Protein AF-A0A6N0LUJ5-F1 (afdb_monomer_lite)

Secondary structure (DSSP, 8-state):
------HHHHHHHHHHTPEEEHHHHHHHTT-S-HHHHHHHHHHHS-BTTTEEEE-TTS-GGGSSS-EE-------S------EEEEEHHHHHHHHHHTT-HHHHHGGG-

Structure (mmCIF, N/CA/C/O backbone):
data_AF-A0A6N0LUJ5-F1
#
_entry.id   AF-A0A6N0LUJ5-F1
#
loop_
_atom_site.group_PDB
_atom_site.id
_atom_site.type_symbol
_atom_site.label_atom_id
_atom_site.label_alt_id
_atom_site.label_comp_id
_atom_site.label_asym_id
_atom_site.label_entity_id
_atom_site.label_seq_id
_atom_site.pdbx_PDB_ins_code
_atom_site.Cartn_x
_atom_site.Cartn_y
_atom_site.Cartn_z
_atom_site.occupancy
_atom_site.B_iso_or_equiv
_atom_site.auth_seq_id
_atom_site.auth_comp_id
_atom_site.auth_asym_id
_atom_site.auth_atom_id
_atom_site.pdbx_PDB_model_num
ATOM 1 N N . MET A 1 1 ? 0.881 20.390 0.737 1.00 35.25 1 MET A N 1
ATOM 2 C CA . MET A 1 1 ? -0.543 20.084 0.980 1.00 35.25 1 MET A CA 1
ATOM 3 C C . MET A 1 1 ? -0.582 18.851 1.860 1.00 35.25 1 MET A C 1
ATOM 5 O O . MET A 1 1 ? 0.193 17.943 1.596 1.00 35.25 1 MET A O 1
ATOM 9 N N . ASN A 1 2 ? -1.366 18.867 2.939 1.00 38.78 2 ASN A N 1
ATOM 10 C CA . ASN A 1 2 ? -1.470 17.746 3.875 1.00 38.78 2 ASN A CA 1
ATOM 11 C C . ASN A 1 2 ? -2.154 16.564 3.173 1.00 38.78 2 ASN A C 1
ATOM 13 O O . ASN A 1 2 ? -3.344 16.626 2.882 1.00 38.78 2 ASN A O 1
ATOM 17 N N . THR A 1 3 ? -1.389 15.517 2.871 1.00 48.06 3 THR A N 1
ATOM 18 C CA . THR A 1 3 ? -1.873 14.196 2.447 1.00 48.06 3 THR A CA 1
ATOM 19 C C . THR A 1 3 ? -2.435 13.457 3.658 1.00 48.06 3 THR A C 1
ATOM 21 O O . THR A 1 3 ? -1.835 12.501 4.138 1.00 48.06 3 THR A O 1
ATOM 24 N N . GLU A 1 4 ? -3.549 13.936 4.208 1.00 57.00 4 GLU A N 1
ATOM 25 C CA . GLU A 1 4 ? -4.260 13.199 5.254 1.00 57.00 4 GLU A CA 1
ATOM 26 C C . GLU A 1 4 ? -5.215 12.192 4.615 1.00 57.00 4 GLU A C 1
ATOM 28 O O . GLU A 1 4 ? -5.992 12.518 3.716 1.00 57.00 4 GLU A O 1
ATOM 33 N N . PHE A 1 5 ? -5.143 10.947 5.078 1.00 61.19 5 PHE A N 1
ATOM 34 C CA . PHE A 1 5 ? -6.103 9.908 4.737 1.00 61.19 5 PHE A CA 1
ATOM 35 C C . PHE A 1 5 ? -7.457 10.255 5.377 1.00 61.19 5 PHE A C 1
ATOM 37 O O . PHE A 1 5 ? -7.632 10.111 6.587 1.00 61.19 5 PHE A O 1
ATOM 44 N N . THR A 1 6 ? -8.405 10.773 4.591 1.00 71.88 6 THR A N 1
ATOM 45 C CA . THR A 1 6 ? -9.722 11.204 5.088 1.00 71.88 6 THR A CA 1
ATOM 46 C C . THR A 1 6 ? -10.782 10.104 4.981 1.00 71.88 6 THR A C 1
ATOM 48 O O . THR A 1 6 ? -10.682 9.169 4.187 1.00 71.88 6 THR A O 1
ATOM 51 N N . LEU A 1 7 ? -11.858 10.245 5.763 1.00 64.81 7 LEU A N 1
ATOM 52 C CA . LEU A 1 7 ? -13.033 9.360 5.736 1.00 64.81 7 LEU A CA 1
ATOM 53 C C . LEU A 1 7 ? -13.631 9.174 4.337 1.00 64.81 7 LEU A C 1
ATOM 55 O O . LEU A 1 7 ? -14.093 8.094 3.975 1.00 64.81 7 LEU A O 1
ATOM 59 N N . GLU A 1 8 ? -13.698 10.270 3.585 1.00 68.94 8 GLU A N 1
ATOM 60 C CA . GLU A 1 8 ? -14.325 10.309 2.267 1.00 68.94 8 GLU A CA 1
ATOM 61 C C . GLU A 1 8 ? -13.538 9.454 1.278 1.00 68.94 8 GLU A C 1
ATOM 63 O O . GLU A 1 8 ? -14.128 8.696 0.508 1.00 68.94 8 GLU A O 1
ATOM 68 N N . LEU A 1 9 ? -12.209 9.487 1.392 1.00 68.06 9 LEU A N 1
ATOM 69 C CA . LEU A 1 9 ? -11.320 8.658 0.599 1.00 68.06 9 LEU A CA 1
ATOM 70 C C . LE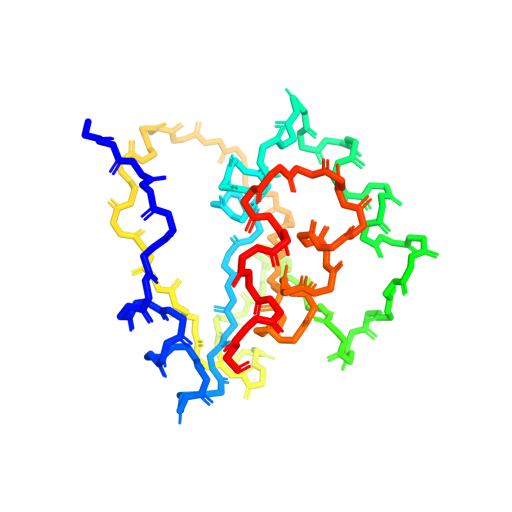U A 1 9 ? -11.498 7.167 0.909 1.00 68.06 9 LEU A C 1
ATOM 72 O O . LEU A 1 9 ? -11.575 6.350 -0.006 1.00 68.06 9 LEU A O 1
ATOM 76 N N . ALA A 1 10 ? -11.623 6.813 2.192 1.00 66.62 10 ALA A N 1
ATOM 77 C CA . ALA A 1 10 ? -11.870 5.433 2.601 1.00 66.62 10 ALA A CA 1
ATOM 78 C C . ALA A 1 10 ? -13.183 4.882 2.010 1.00 66.62 10 ALA A C 1
ATOM 80 O O . ALA A 1 10 ? -13.218 3.740 1.550 1.00 66.62 10 ALA A O 1
ATOM 81 N N . ARG A 1 11 ? -14.247 5.701 1.960 1.00 64.75 11 ARG A N 1
ATOM 82 C CA . ARG A 1 11 ? -15.532 5.315 1.346 1.00 64.75 11 ARG A CA 1
ATOM 83 C C . ARG A 1 11 ? -15.431 5.157 -0.170 1.00 64.75 11 ARG A C 1
ATOM 85 O O . ARG A 1 11 ? -15.946 4.182 -0.700 1.00 64.75 11 ARG A O 1
ATOM 92 N N . GLN A 1 12 ? -14.754 6.074 -0.862 1.00 67.00 12 GLN A N 1
ATOM 93 C CA . GLN A 1 12 ? -14.577 5.980 -2.317 1.00 67.00 12 GLN A CA 1
ATOM 94 C C . GLN A 1 12 ? -13.787 4.734 -2.733 1.00 67.00 12 GLN A C 1
ATOM 96 O O . GLN A 1 12 ? -14.149 4.079 -3.710 1.00 67.00 12 GLN A O 1
ATOM 101 N N . LEU A 1 13 ? -12.743 4.388 -1.975 1.00 64.88 13 LEU A N 1
ATOM 102 C CA . LEU A 1 13 ? -11.947 3.187 -2.216 1.00 64.88 13 LEU A CA 1
ATOM 103 C C . LEU A 1 13 ? -12.773 1.911 -2.004 1.00 64.88 13 LEU A C 1
ATOM 105 O O . LEU A 1 13 ? -12.724 1.011 -2.839 1.00 64.88 13 LEU A O 1
ATOM 109 N N . HIS A 1 14 ? -13.571 1.852 -0.933 1.00 63.09 14 HIS A N 1
ATOM 110 C CA . HIS A 1 14 ? -14.401 0.687 -0.618 1.00 63.09 14 HIS A CA 1
ATOM 111 C C . HIS A 1 14 ? -15.429 0.357 -1.717 1.00 63.09 14 HIS A C 1
ATOM 113 O O . HIS A 1 14 ? -15.598 -0.808 -2.062 1.00 63.09 14 HIS A O 1
ATOM 119 N N . ASP A 1 15 ? -16.093 1.361 -2.295 1.00 61.69 15 ASP A N 1
ATOM 120 C CA . ASP A 1 15 ? -17.122 1.141 -3.325 1.00 61.69 15 ASP A CA 1
ATOM 121 C C . ASP A 1 15 ? -16.554 0.805 -4.717 1.00 61.69 15 ASP A C 1
ATOM 123 O O . ASP A 1 15 ? -17.264 0.246 -5.552 1.00 61.69 15 ASP A O 1
ATOM 127 N N . SER A 1 16 ? -15.285 1.128 -4.987 1.00 61.62 16 SER A N 1
ATOM 128 C CA . SER A 1 16 ? -14.755 1.115 -6.360 1.00 61.62 16 SER A CA 1
ATOM 129 C C . SER A 1 16 ? -13.919 -0.120 -6.713 1.00 61.62 16 SER A C 1
ATOM 131 O O . SER A 1 16 ? -13.546 -0.274 -7.872 1.00 61.62 16 SER A O 1
ATOM 133 N N . ASN A 1 17 ? -13.619 -1.006 -5.754 1.00 69.44 17 ASN A N 1
ATOM 134 C CA . ASN A 1 17 ? -12.739 -2.174 -5.946 1.00 69.44 17 ASN A CA 1
ATOM 135 C C . ASN A 1 17 ? -11.413 -1.821 -6.663 1.00 69.44 17 ASN A C 1
ATOM 137 O O . ASN A 1 17 ? -10.876 -2.595 -7.452 1.00 69.44 17 ASN A O 1
ATOM 141 N N . GLN A 1 18 ? -10.922 -0.602 -6.429 1.00 81.12 18 GLN A N 1
ATOM 142 C CA . GLN A 1 18 ? -9.734 -0.051 -7.072 1.00 81.12 18 GLN A CA 1
ATOM 143 C C . GLN A 1 18 ? -8.471 -0.475 -6.328 1.00 81.12 18 GLN A C 1
ATOM 145 O O . GLN A 1 18 ? -8.487 -0.724 -5.123 1.00 81.12 18 GLN A O 1
ATOM 150 N N . ILE A 1 19 ? -7.352 -0.517 -7.042 1.00 84.88 19 ILE A N 1
ATOM 151 C CA . ILE A 1 19 ? -6.039 -0.800 -6.459 1.00 84.88 19 ILE A CA 1
ATOM 152 C C . ILE A 1 19 ? -5.260 0.493 -6.225 1.00 84.88 19 ILE A C 1
ATOM 154 O O . ILE A 1 19 ? -5.327 1.443 -7.001 1.00 84.88 19 ILE A O 1
ATOM 158 N N . ILE A 1 20 ? -4.512 0.534 -5.133 1.00 85.00 20 ILE A N 1
ATOM 159 C CA . ILE A 1 20 ? -3.805 1.707 -4.629 1.00 85.00 20 ILE A CA 1
ATOM 160 C C . ILE A 1 20 ? -2.326 1.590 -4.990 1.00 85.00 20 ILE A C 1
ATOM 162 O O . ILE A 1 20 ? -1.705 0.557 -4.742 1.00 85.00 20 ILE A O 1
ATOM 166 N N . ASP A 1 21 ? -1.738 2.652 -5.542 1.00 86.44 21 ASP A N 1
ATOM 167 C CA . ASP A 1 21 ? -0.301 2.690 -5.828 1.00 86.44 21 ASP A CA 1
ATOM 168 C C . ASP A 1 21 ? 0.513 2.619 -4.524 1.00 86.44 21 ASP A C 1
ATOM 170 O O . ASP A 1 21 ? 0.351 3.442 -3.615 1.00 86.44 21 ASP A O 1
ATOM 174 N N . PHE A 1 22 ? 1.407 1.632 -4.434 1.00 85.88 22 PHE A N 1
ATOM 175 C CA . PHE A 1 22 ? 2.228 1.412 -3.252 1.00 85.88 22 PHE A CA 1
ATOM 176 C C . PHE A 1 22 ? 3.133 2.602 -2.924 1.00 85.88 22 PHE A C 1
ATOM 178 O O . PHE A 1 22 ? 3.328 2.865 -1.740 1.00 85.88 22 PHE A O 1
ATOM 185 N N . ASP A 1 23 ? 3.672 3.324 -3.920 1.00 82.69 23 ASP A N 1
ATOM 186 C CA . ASP A 1 23 ? 4.532 4.502 -3.708 1.00 82.69 23 ASP A CA 1
ATOM 187 C C . ASP A 1 23 ? 3.818 5.620 -2.952 1.00 82.69 23 ASP A C 1
ATOM 189 O O . ASP A 1 23 ? 4.452 6.334 -2.177 1.00 82.69 23 ASP A O 1
ATOM 193 N N . TRP A 1 24 ? 2.508 5.747 -3.148 1.00 82.69 24 TRP A N 1
ATOM 194 C CA . TRP A 1 24 ? 1.674 6.641 -2.355 1.00 82.69 24 TRP A CA 1
ATOM 195 C C . TRP A 1 24 ? 1.318 6.001 -1.009 1.00 82.69 24 TRP A C 1
ATOM 197 O O . TRP A 1 24 ? 1.469 6.621 0.046 1.00 82.69 24 TRP A O 1
ATOM 207 N N . ALA A 1 25 ? 0.922 4.728 -1.026 1.00 84.00 25 ALA A N 1
ATOM 208 C CA . ALA A 1 25 ? 0.441 4.025 0.155 1.00 84.00 25 ALA A CA 1
ATOM 209 C C . ALA A 1 25 ? 1.466 3.995 1.302 1.00 84.00 25 ALA A C 1
ATOM 211 O O . ALA A 1 25 ? 1.114 4.312 2.435 1.00 84.00 25 ALA A O 1
ATOM 212 N N . TRP A 1 26 ? 2.742 3.676 1.048 1.00 84.38 26 TRP A N 1
ATOM 213 C CA . TRP A 1 26 ? 3.731 3.582 2.136 1.00 84.38 26 TRP A CA 1
ATOM 214 C C . TRP A 1 26 ? 3.956 4.919 2.858 1.00 84.38 26 TRP A C 1
ATOM 216 O O . TRP A 1 26 ? 4.239 4.915 4.058 1.00 84.38 26 TRP A O 1
ATOM 226 N N . GLN A 1 27 ? 3.812 6.043 2.147 1.00 82.56 27 GLN A N 1
ATOM 227 C CA . GLN A 1 27 ? 3.937 7.385 2.717 1.00 82.56 27 GLN A CA 1
ATOM 228 C C . GLN A 1 27 ? 2.747 7.702 3.623 1.00 82.56 27 GLN A C 1
ATOM 230 O O . GLN A 1 27 ? 2.939 8.163 4.745 1.00 82.56 27 GLN A O 1
ATOM 235 N N . VAL A 1 28 ? 1.534 7.395 3.156 1.00 80.31 28 VAL A N 1
ATOM 236 C CA . VAL A 1 28 ? 0.284 7.620 3.900 1.00 80.31 28 VAL A CA 1
ATOM 237 C C . VAL A 1 28 ? 0.197 6.752 5.146 1.00 80.31 28 VAL A C 1
ATOM 239 O O . VAL A 1 28 ? -0.274 7.195 6.184 1.00 80.31 28 VAL A O 1
ATOM 242 N N . LEU A 1 29 ? 0.694 5.521 5.070 1.00 77.19 29 LEU A N 1
ATOM 243 C CA . LEU A 1 29 ? 0.736 4.616 6.215 1.00 77.19 29 LEU A CA 1
ATOM 244 C C . LEU A 1 29 ? 1.798 5.008 7.261 1.00 77.19 29 LEU A C 1
ATOM 246 O O . LEU A 1 29 ? 1.901 4.353 8.299 1.00 77.19 29 LEU A O 1
ATOM 250 N N . GLY A 1 30 ? 2.597 6.048 6.997 1.00 77.31 30 GLY A N 1
ATOM 251 C CA . GLY A 1 30 ? 3.594 6.568 7.931 1.00 77.31 30 GLY A CA 1
ATOM 252 C C . GLY A 1 30 ? 4.895 5.762 7.979 1.00 77.31 30 GLY A C 1
ATOM 253 O O . GLY A 1 30 ? 5.669 5.886 8.933 1.00 77.31 30 GLY A O 1
ATOM 254 N N . TYR A 1 31 ? 5.185 4.926 6.974 1.00 78.56 31 TYR A N 1
ATOM 255 C CA . TYR A 1 31 ? 6.466 4.224 6.928 1.00 78.56 31 TYR A CA 1
ATOM 256 C C . TYR A 1 31 ? 7.606 5.201 6.640 1.00 78.56 31 TYR A C 1
ATOM 258 O O . TYR A 1 31 ? 7.560 6.002 5.714 1.00 78.56 31 TYR A O 1
ATOM 266 N N . SER A 1 32 ? 8.704 5.068 7.382 1.00 77.81 32 SER A N 1
ATOM 267 C CA . SER A 1 32 ? 9.902 5.890 7.169 1.00 77.81 32 SER A CA 1
ATOM 268 C C . SER A 1 32 ? 10.665 5.544 5.888 1.00 77.81 32 SER A C 1
ATOM 270 O O . SER A 1 32 ? 11.431 6.365 5.386 1.00 77.81 32 SER A O 1
ATOM 272 N N . ARG A 1 33 ? 10.506 4.316 5.374 1.00 80.25 33 ARG A N 1
ATOM 273 C CA . ARG A 1 33 ? 11.171 3.827 4.158 1.00 80.25 33 ARG A CA 1
ATOM 274 C C . ARG A 1 33 ? 10.285 2.856 3.387 1.00 80.25 33 ARG A C 1
ATOM 276 O O . ARG A 1 33 ? 9.711 1.942 3.986 1.00 80.25 33 ARG A O 1
ATOM 283 N N . LYS A 1 34 ? 10.315 2.968 2.057 1.00 83.75 34 LYS A N 1
ATOM 284 C CA . LYS A 1 34 ? 9.650 2.048 1.123 1.00 83.75 34 LYS A CA 1
ATOM 285 C C . LYS A 1 34 ? 10.084 0.591 1.311 1.00 83.75 34 LYS A C 1
ATOM 287 O O . LYS A 1 34 ? 9.239 -0.296 1.316 1.00 83.75 34 LYS A O 1
ATOM 292 N N . ASP A 1 35 ? 11.373 0.331 1.544 1.00 83.19 35 ASP A N 1
ATOM 293 C CA . ASP A 1 35 ? 11.884 -1.032 1.770 1.00 83.19 35 ASP A CA 1
ATOM 294 C C . ASP A 1 35 ? 11.287 -1.692 3.018 1.00 83.19 35 ASP A C 1
ATOM 296 O O . ASP A 1 35 ? 10.981 -2.885 3.013 1.00 83.19 35 ASP A O 1
ATOM 300 N N . SER A 1 36 ? 11.093 -0.915 4.090 1.00 84.19 36 SER A N 1
ATOM 301 C CA . SER A 1 36 ? 10.468 -1.407 5.322 1.00 84.19 36 SER A CA 1
ATOM 302 C C . SER A 1 36 ? 9.012 -1.795 5.068 1.00 84.19 36 SER A C 1
ATOM 304 O O . SER A 1 36 ? 8.588 -2.869 5.487 1.00 84.19 36 SER A O 1
ATOM 306 N N . ALA A 1 37 ? 8.274 -0.954 4.338 1.00 85.50 37 ALA A N 1
ATOM 307 C CA . ALA A 1 37 ? 6.898 -1.234 3.951 1.00 85.50 37 ALA A CA 1
ATOM 308 C C . ALA A 1 37 ? 6.809 -2.464 3.031 1.00 85.50 37 ALA A C 1
ATOM 310 O O . ALA A 1 37 ? 5.992 -3.346 3.281 1.00 85.50 37 ALA A O 1
ATOM 311 N N . LYS A 1 38 ? 7.694 -2.584 2.024 1.00 87.44 38 LYS A N 1
ATOM 312 C CA . LYS A 1 38 ? 7.711 -3.728 1.089 1.00 87.44 38 LYS A CA 1
ATOM 313 C C . LYS A 1 38 ? 7.993 -5.031 1.833 1.00 87.44 38 LYS A C 1
ATOM 315 O O . LYS A 1 38 ? 7.403 -6.059 1.521 1.00 87.44 38 LYS A O 1
ATOM 320 N N . ARG A 1 39 ? 8.863 -4.998 2.846 1.00 87.12 39 ARG A N 1
ATOM 321 C CA . ARG A 1 39 ? 9.151 -6.181 3.665 1.00 87.12 39 ARG A CA 1
ATOM 322 C C . ARG A 1 39 ? 7.950 -6.621 4.499 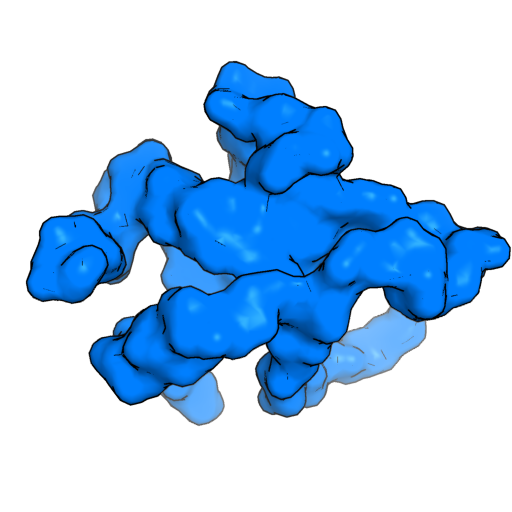1.00 87.12 39 ARG A C 1
ATOM 324 O O . ARG A 1 39 ? 7.731 -7.819 4.621 1.00 87.12 39 ARG A O 1
ATOM 331 N N . THR A 1 40 ? 7.181 -5.680 5.046 1.00 86.12 40 THR A N 1
ATOM 332 C CA . THR A 1 40 ? 5.918 -5.997 5.730 1.00 86.12 40 THR A CA 1
ATOM 333 C C . THR A 1 40 ? 4.904 -6.562 4.747 1.00 86.12 40 THR A C 1
ATOM 335 O O . THR A 1 40 ? 4.337 -7.612 5.021 1.00 86.12 40 THR A O 1
ATOM 338 N N . LEU A 1 41 ? 4.751 -5.927 3.581 1.00 88.88 41 LEU A N 1
ATOM 339 C CA . LEU A 1 41 ? 3.841 -6.378 2.534 1.00 88.88 41 LEU A CA 1
ATOM 340 C C . LEU A 1 41 ? 4.099 -7.847 2.166 1.00 88.88 41 LEU A C 1
ATOM 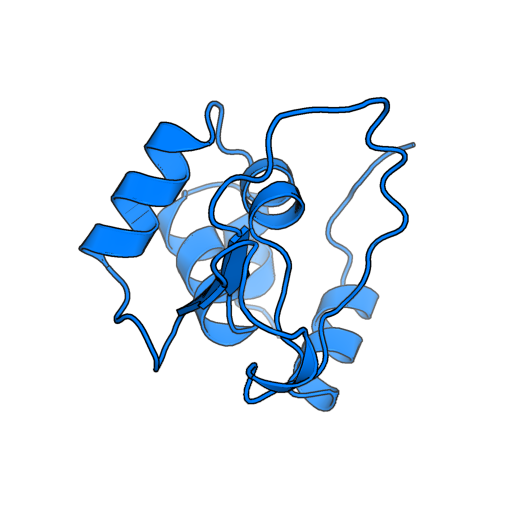342 O O . LEU A 1 41 ? 3.239 -8.697 2.340 1.00 88.88 41 LEU A O 1
ATOM 346 N N . VAL A 1 42 ? 5.329 -8.173 1.766 1.00 88.19 42 VAL A N 1
ATOM 347 C CA . VAL A 1 42 ? 5.698 -9.534 1.334 1.00 88.19 42 VAL A CA 1
ATOM 348 C C . VAL A 1 42 ? 5.648 -10.558 2.480 1.00 88.19 42 VAL A C 1
ATOM 350 O O . VAL A 1 42 ? 5.592 -11.756 2.229 1.00 88.19 42 VAL A O 1
ATOM 353 N N . SER A 1 43 ? 5.697 -10.116 3.740 1.00 87.81 43 SER A N 1
ATOM 354 C CA . SER A 1 43 ? 5.682 -11.013 4.901 1.00 87.81 43 SER A CA 1
ATOM 355 C C . SER A 1 43 ? 4.280 -11.342 5.412 1.00 87.81 43 SER A C 1
ATOM 357 O O . SER A 1 43 ? 4.145 -12.351 6.101 1.00 87.81 43 SER A O 1
ATOM 359 N N . TYR A 1 44 ? 3.290 -10.481 5.168 1.00 85.94 44 TYR A N 1
ATOM 360 C CA . TYR A 1 44 ? 1.939 -10.610 5.729 1.00 85.94 44 TYR A CA 1
ATOM 361 C C . TYR A 1 44 ? 0.857 -10.809 4.668 1.00 85.94 44 TYR A C 1
ATOM 363 O O . TYR A 1 44 ? -0.223 -11.268 5.017 1.00 85.94 44 TYR A O 1
ATOM 371 N N . PHE A 1 45 ? 1.149 -10.498 3.405 1.00 90.31 45 PHE A N 1
ATOM 372 C CA . PHE A 1 45 ? 0.178 -10.485 2.317 1.00 90.31 45 PHE A CA 1
ATOM 373 C C . PHE A 1 45 ? 0.626 -11.375 1.162 1.00 90.31 45 PHE A C 1
ATOM 375 O O . PHE A 1 45 ? 1.828 -11.566 0.934 1.00 90.31 45 PHE A O 1
ATOM 382 N N . GLU A 1 46 ? -0.340 -11.889 0.406 1.00 88.31 46 GLU A N 1
ATOM 383 C CA . GLU A 1 46 ? -0.111 -12.762 -0.738 1.00 88.31 46 GLU A CA 1
ATOM 384 C C . GLU A 1 46 ? -0.161 -11.985 -2.061 1.00 88.31 46 GLU A C 1
ATOM 386 O O . GLU A 1 46 ? -1.021 -11.133 -2.305 1.00 88.31 46 GLU A O 1
ATOM 391 N N . ARG A 1 47 ? 0.806 -12.275 -2.937 1.00 86.19 47 ARG A N 1
ATOM 392 C CA . ARG A 1 47 ? 0.843 -11.711 -4.289 1.00 86.19 47 ARG A CA 1
ATOM 393 C C . ARG A 1 47 ? -0.321 -12.275 -5.103 1.00 86.19 47 ARG A C 1
ATOM 395 O O . ARG A 1 47 ? -0.655 -13.439 -4.940 1.00 86.19 47 ARG A O 1
ATOM 402 N N . ASP A 1 48 ? -0.896 -11.462 -5.981 1.00 84.50 48 ASP A N 1
ATOM 403 C CA . ASP A 1 48 ? -2.035 -11.800 -6.847 1.00 84.50 48 ASP A CA 1
ATOM 404 C C . ASP A 1 48 ? -3.376 -11.996 -6.110 1.00 84.50 48 ASP A C 1
ATOM 406 O O . ASP A 1 48 ? -4.400 -12.237 -6.749 1.00 84.50 48 ASP A O 1
ATOM 410 N N . LEU A 1 49 ? -3.396 -11.817 -4.785 1.00 81.94 49 LEU A N 1
ATOM 411 C CA . LEU A 1 49 ? -4.608 -11.736 -3.965 1.00 81.94 49 LEU A CA 1
ATOM 412 C C . LEU A 1 49 ? -4.714 -10.369 -3.287 1.00 81.94 49 LEU A C 1
ATOM 414 O O . LEU A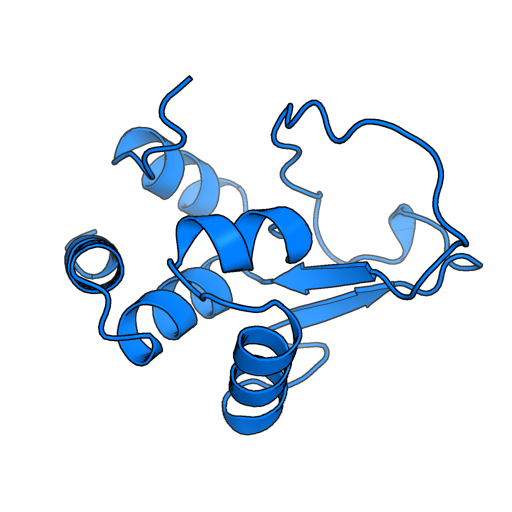 1 49 ? -5.650 -9.616 -3.542 1.00 81.94 49 LEU A O 1
ATOM 418 N N . ASP A 1 50 ? -3.725 -10.032 -2.462 1.00 85.75 50 ASP A N 1
ATOM 419 C CA . ASP A 1 50 ? -3.722 -8.816 -1.650 1.00 85.75 50 ASP A CA 1
ATOM 420 C C . ASP A 1 50 ? -3.010 -7.659 -2.352 1.00 85.75 50 ASP A C 1
ATOM 422 O O . ASP A 1 50 ? -3.398 -6.495 -2.207 1.00 85.75 50 ASP A O 1
ATOM 426 N N . TYR A 1 51 ? -1.966 -7.973 -3.122 1.00 88.62 51 TYR A N 1
ATOM 427 C CA . TYR A 1 51 ? -1.196 -7.001 -3.887 1.00 88.62 51 TYR A CA 1
ATOM 428 C C . TYR A 1 51 ? -0.749 -7.550 -5.241 1.00 88.62 51 TYR A C 1
ATOM 430 O O . TYR A 1 51 ? -0.466 -8.736 -5.401 1.00 88.62 51 TYR A O 1
ATOM 438 N N . PHE A 1 52 ? -0.614 -6.651 -6.208 1.00 88.44 52 PHE A N 1
ATOM 439 C CA . PHE A 1 52 ? -0.208 -6.941 -7.577 1.00 88.44 52 PHE A CA 1
ATOM 440 C C . PHE A 1 52 ? 1.112 -6.247 -7.892 1.00 88.44 52 PHE A C 1
ATOM 442 O O . PHE A 1 52 ? 1.399 -5.158 -7.391 1.00 88.44 52 PHE A O 1
ATOM 449 N N . THR A 1 53 ? 1.927 -6.869 -8.734 1.00 87.69 53 THR A N 1
ATOM 450 C CA . THR A 1 53 ? 3.172 -6.284 -9.236 1.00 87.69 53 THR A CA 1
ATOM 451 C C . THR A 1 53 ? 3.068 -6.100 -10.737 1.00 87.69 53 THR A C 1
ATOM 453 O O . THR A 1 53 ? 2.657 -7.025 -11.425 1.00 87.69 53 THR A O 1
ATOM 456 N N . GLN A 1 54 ? 3.458 -4.933 -11.237 1.00 83.44 54 GLN A N 1
ATOM 457 C CA . GLN A 1 54 ? 3.513 -4.650 -12.664 1.00 83.44 54 GLN A CA 1
ATOM 458 C C . GLN A 1 54 ? 4.946 -4.346 -13.063 1.00 83.44 54 GLN A C 1
ATOM 460 O O . GLN A 1 54 ? 5.562 -3.380 -12.595 1.00 83.44 54 GLN A O 1
ATOM 465 N N . SER A 1 55 ? 5.469 -5.166 -13.957 1.00 80.19 55 SER A N 1
ATOM 466 C CA . SER A 1 55 ? 6.738 -4.909 -14.611 1.00 80.19 55 SER A CA 1
ATOM 467 C C . SER A 1 55 ? 6.560 -3.764 -15.611 1.00 80.19 55 SER A C 1
ATOM 469 O O . SER A 1 55 ? 5.497 -3.603 -16.204 1.00 80.19 55 SER A O 1
ATOM 471 N N . PRO A 1 56 ? 7.598 -2.961 -15.862 1.00 73.12 56 PRO A N 1
ATOM 472 C CA . PRO A 1 56 ? 7.512 -1.835 -16.793 1.00 73.12 56 PRO A CA 1
ATOM 473 C C . PRO A 1 56 ? 7.253 -2.225 -18.258 1.00 73.12 56 PRO A C 1
ATOM 475 O O . PRO A 1 56 ? 6.966 -1.359 -19.079 1.00 73.12 56 PRO A O 1
ATOM 478 N N . GLU A 1 57 ? 7.406 -3.505 -18.590 1.00 74.12 57 GLU A N 1
ATOM 479 C CA . GLU A 1 57 ? 7.091 -4.093 -19.894 1.00 74.12 57 GLU A CA 1
ATOM 480 C C . GLU A 1 57 ? 5.631 -4.564 -20.018 1.00 74.12 57 GLU A C 1
ATOM 482 O O . GLU A 1 57 ? 5.176 -4.861 -21.121 1.00 74.12 57 GLU A O 1
ATOM 487 N N . GLU A 1 58 ? 4.892 -4.614 -18.908 1.00 74.94 58 GLU A N 1
ATOM 488 C CA . GLU A 1 58 ? 3.506 -5.068 -18.863 1.00 74.94 58 GLU A CA 1
ATOM 489 C C . GLU A 1 58 ? 2.545 -3.896 -19.069 1.00 74.94 58 GLU A C 1
ATOM 491 O O . GLU A 1 58 ? 2.759 -2.782 -18.583 1.00 74.94 58 GLU A O 1
ATOM 496 N N . SER A 1 59 ? 1.467 -4.141 -19.814 1.00 72.56 59 SER A N 1
ATOM 497 C CA . SER A 1 59 ? 0.476 -3.101 -20.087 1.00 72.56 59 SER A CA 1
ATOM 498 C C . SER A 1 59 ? -0.394 -2.830 -18.847 1.00 72.56 59 SER A C 1
ATOM 500 O O . SER A 1 59 ? -0.667 -3.759 -18.085 1.00 72.56 59 SER A O 1
ATOM 502 N N . PRO A 1 60 ? -0.878 -1.587 -18.641 1.00 63.41 60 PRO A N 1
ATOM 503 C CA . PRO A 1 60 ? -1.745 -1.220 -17.512 1.00 63.41 60 PRO A CA 1
ATOM 504 C C . PRO A 1 60 ? -2.993 -2.100 -17.367 1.00 63.41 60 PRO A C 1
ATOM 506 O O . PRO A 1 60 ? -3.429 -2.387 -16.260 1.00 63.41 60 PRO A O 1
ATOM 509 N N . GLU A 1 61 ? -3.514 -2.566 -18.500 1.00 67.00 61 GLU A N 1
ATOM 510 C CA . GLU A 1 61 ? -4.656 -3.475 -18.647 1.00 67.00 61 GLU A CA 1
ATOM 511 C C . GLU A 1 61 ? -4.412 -4.907 -18.138 1.00 67.00 61 GLU A C 1
ATOM 513 O O . GLU A 1 61 ? -5.355 -5.685 -18.045 1.00 67.00 61 GLU A O 1
ATOM 518 N N . ALA A 1 62 ? -3.171 -5.267 -17.787 1.00 71.38 62 ALA A N 1
ATOM 519 C CA . ALA A 1 62 ? -2.857 -6.557 -17.170 1.00 71.38 62 ALA A CA 1
ATOM 520 C C . ALA A 1 62 ? -3.293 -6.640 -15.695 1.00 71.38 62 ALA A C 1
ATOM 522 O O . ALA A 1 62 ? -3.318 -7.729 -15.123 1.00 71.38 62 ALA A O 1
ATOM 523 N N . LEU A 1 63 ? -3.620 -5.506 -15.067 1.00 74.62 63 LEU A N 1
ATOM 524 C CA . LEU A 1 63 ? -4.100 -5.480 -13.690 1.00 74.62 63 LEU A CA 1
ATOM 525 C C . LEU A 1 63 ? -5.591 -5.844 -13.637 1.00 74.62 63 LEU A C 1
ATOM 527 O O . LEU A 1 63 ? -6.364 -5.401 -14.485 1.00 74.62 63 LEU A O 1
ATOM 531 N N . PRO A 1 64 ? -6.026 -6.605 -12.620 1.00 73.44 64 PRO A N 1
ATOM 532 C CA . PRO A 1 64 ? -7.419 -7.035 -12.509 1.00 73.44 64 PRO A CA 1
ATOM 533 C C . PRO A 1 64 ? -8.394 -5.899 -12.162 1.00 73.44 64 PRO A C 1
ATOM 535 O O . PRO A 1 64 ? -9.604 -6.094 -12.249 1.00 73.44 64 PRO A O 1
ATOM 538 N N . HIS A 1 65 ? -7.884 -4.730 -11.758 1.00 77.38 65 HIS A N 1
ATOM 539 C CA . HIS A 1 65 ? -8.668 -3.612 -11.237 1.00 77.38 65 HIS A CA 1
ATOM 540 C C . HIS A 1 65 ? -8.098 -2.262 -11.687 1.00 77.38 65 HIS A C 1
ATOM 542 O O . HIS A 1 65 ? -6.894 -2.133 -11.919 1.00 77.38 65 HIS A O 1
ATOM 548 N N . ASP A 1 66 ? -8.959 -1.243 -11.744 1.00 78.00 66 ASP A N 1
ATOM 549 C CA . ASP A 1 66 ? -8.559 0.135 -12.031 1.00 78.00 66 ASP A CA 1
ATOM 550 C C . ASP A 1 66 ? -7.641 0.697 -10.936 1.00 78.00 66 ASP A C 1
ATOM 552 O O . ASP A 1 66 ? -7.877 0.524 -9.736 1.00 78.00 66 ASP A O 1
ATOM 556 N N . ILE A 1 67 ? -6.599 1.417 -11.354 1.00 73.00 67 ILE A N 1
ATOM 557 C CA . ILE A 1 67 ? -5.662 2.068 -10.436 1.00 73.00 67 ILE A CA 1
ATOM 558 C C . ILE A 1 67 ? -6.282 3.367 -9.917 1.00 73.00 67 ILE A C 1
ATOM 560 O O . ILE A 1 67 ? -6.610 4.272 -10.692 1.00 73.00 67 ILE A O 1
ATOM 564 N N . PHE A 1 68 ? -6.363 3.498 -8.595 1.00 72.06 68 PHE A N 1
ATOM 565 C CA . PHE A 1 68 ? -6.668 4.761 -7.940 1.00 72.06 68 PHE A CA 1
ATOM 566 C C . PHE A 1 68 ? -5.476 5.712 -8.099 1.00 72.06 68 PHE A C 1
ATOM 568 O O . PHE A 1 68 ? -4.442 5.567 -7.443 1.00 72.06 68 PHE A O 1
ATOM 575 N N . HIS A 1 69 ? -5.610 6.687 -8.996 1.00 63.50 69 HIS A N 1
ATOM 576 C CA . HIS A 1 69 ? -4.583 7.695 -9.226 1.00 63.50 69 HIS A CA 1
ATOM 577 C C . HIS A 1 69 ? -4.765 8.843 -8.236 1.00 63.50 69 HIS A C 1
ATOM 579 O O . HIS A 1 69 ? -5.698 9.634 -8.355 1.00 63.50 69 HIS A O 1
ATOM 585 N N . PHE A 1 70 ? -3.844 8.967 -7.284 1.00 63.62 70 PHE A N 1
ATOM 586 C CA . PHE A 1 70 ? -3.651 10.235 -6.593 1.00 63.62 70 PHE A CA 1
ATOM 587 C C . PHE A 1 70 ? -2.762 11.140 -7.441 1.00 63.62 70 PHE A C 1
ATOM 589 O O . PHE A 1 70 ? -1.682 10.726 -7.866 1.00 63.62 70 PHE A O 1
ATOM 596 N N . GLU A 1 71 ? -3.187 12.387 -7.654 1.00 52.59 71 GLU A N 1
ATOM 597 C CA . GLU A 1 71 ? -2.329 13.448 -8.187 1.00 52.59 71 GLU A CA 1
ATOM 598 C C . GLU A 1 71 ? -1.262 13.808 -7.144 1.00 52.59 71 GLU A C 1
ATOM 600 O O . GLU A 1 71 ? -1.335 14.814 -6.443 1.00 52.59 71 GLU A O 1
ATOM 605 N N . VAL A 1 72 ? -0.263 12.945 -6.994 1.00 49.91 72 VAL A N 1
ATOM 606 C CA . VAL A 1 72 ? 0.981 13.297 -6.322 1.00 49.91 72 VAL A CA 1
ATOM 607 C C . VAL A 1 72 ? 1.904 13.814 -7.414 1.00 49.91 72 VAL A C 1
ATOM 609 O O . VAL A 1 72 ? 2.248 13.064 -8.329 1.00 49.91 72 VAL A O 1
ATOM 612 N N . GLU A 1 73 ? 2.307 15.084 -7.339 1.00 43.78 73 GLU A N 1
ATOM 613 C CA . GLU A 1 73 ? 3.379 15.654 -8.164 1.00 43.78 73 GLU A CA 1
ATOM 614 C C . GLU A 1 73 ? 4.715 14.958 -7.838 1.00 43.78 73 GLU A C 1
ATOM 616 O O . GLU A 1 73 ? 5.630 15.535 -7.249 1.00 43.78 73 GLU A O 1
ATOM 621 N N . ASN A 1 74 ? 4.859 13.684 -8.198 1.00 46.97 74 ASN A N 1
ATOM 622 C CA . ASN A 1 74 ? 6.136 13.003 -8.126 1.00 46.97 74 ASN A CA 1
ATOM 623 C C . ASN A 1 74 ? 6.971 13.441 -9.326 1.00 46.97 74 ASN A C 1
ATOM 625 O O . ASN A 1 74 ? 6.876 12.953 -10.451 1.00 46.97 74 ASN A O 1
ATOM 629 N N . SER A 1 75 ? 7.774 14.455 -9.035 1.00 42.25 75 SER A N 1
ATOM 630 C CA . SER A 1 75 ? 8.797 15.021 -9.888 1.00 42.25 75 SER A CA 1
ATOM 631 C C . SER A 1 75 ? 9.766 13.948 -10.397 1.00 42.25 75 SER A C 1
ATOM 633 O O . SER A 1 75 ? 10.420 13.272 -9.614 1.00 42.25 75 SER A O 1
ATOM 635 N N . LYS A 1 76 ? 9.942 13.928 -11.722 1.00 42.69 76 LYS A N 1
ATOM 636 C CA . LYS A 1 76 ? 11.150 13.505 -12.455 1.00 42.69 76 LYS A CA 1
ATOM 637 C C . LYS A 1 76 ? 11.584 12.031 -12.342 1.00 42.69 76 LYS A C 1
ATOM 639 O O . LYS A 1 76 ? 12.247 11.615 -11.405 1.00 42.69 76 LYS A O 1
ATOM 644 N N . ALA A 1 77 ? 11.376 11.337 -13.465 1.00 50.00 77 ALA A N 1
ATOM 645 C CA . ALA A 1 77 ? 12.375 10.523 -14.168 1.00 50.00 77 ALA A CA 1
ATOM 646 C C . ALA A 1 77 ? 13.267 9.615 -13.298 1.00 50.00 77 ALA A C 1
ATOM 648 O O . ALA A 1 77 ? 14.403 9.951 -12.969 1.00 50.00 77 ALA A O 1
ATOM 649 N N . GLY A 1 78 ? 12.778 8.406 -13.034 1.00 47.34 78 GLY A N 1
ATOM 650 C CA . GLY A 1 78 ? 13.584 7.263 -12.616 1.00 47.34 78 GLY A CA 1
ATOM 651 C C . GLY A 1 78 ? 13.381 6.099 -13.582 1.00 47.34 78 GLY A C 1
ATOM 652 O O . GLY A 1 78 ? 12.347 6.017 -14.242 1.00 47.34 78 GLY A O 1
ATOM 653 N N . ARG A 1 79 ? 14.390 5.223 -13.683 1.00 50.50 79 ARG A N 1
ATOM 654 C CA . ARG A 1 79 ? 14.367 3.960 -14.446 1.00 50.50 79 ARG A CA 1
ATOM 655 C C . ARG A 1 79 ? 13.020 3.243 -14.253 1.00 50.50 79 ARG A C 1
ATOM 657 O O . ARG A 1 79 ? 12.532 3.257 -13.130 1.00 50.50 79 ARG A O 1
ATOM 664 N N . PRO A 1 80 ? 12.450 2.589 -15.278 1.00 55.28 80 PRO A N 1
ATOM 665 C CA . PRO A 1 80 ? 11.246 1.792 -15.091 1.00 55.28 80 PRO A CA 1
ATOM 666 C C . PRO A 1 80 ? 11.537 0.703 -14.048 1.00 55.28 80 PRO A C 1
ATOM 668 O O . PRO A 1 80 ? 12.369 -0.175 -14.284 1.00 55.28 80 PRO A O 1
ATOM 671 N N . VAL A 1 81 ? 10.946 0.823 -12.861 1.00 68.31 81 VAL A N 1
ATOM 672 C CA . VAL A 1 81 ? 11.055 -0.161 -11.778 1.00 68.31 81 VAL A CA 1
ATOM 673 C C . VAL A 1 81 ? 9.699 -0.839 -11.649 1.00 68.31 81 VAL A C 1
ATOM 675 O O . VAL A 1 81 ? 8.679 -0.193 -11.877 1.00 68.31 81 VAL A O 1
ATOM 678 N N . GLU A 1 82 ? 9.707 -2.123 -11.293 1.00 78.69 82 GLU A N 1
ATOM 679 C CA . GLU A 1 82 ? 8.517 -2.877 -10.882 1.00 78.69 82 GLU A CA 1
ATOM 680 C C . GLU A 1 82 ? 7.632 -2.016 -9.967 1.00 78.69 82 GLU A C 1
ATOM 682 O O . GLU A 1 82 ? 8.071 -1.572 -8.896 1.00 78.69 82 GLU A O 1
ATOM 687 N N . LYS A 1 83 ? 6.402 -1.760 -10.415 1.00 85.31 83 LYS A N 1
ATOM 688 C CA . LYS A 1 83 ? 5.376 -1.083 -9.628 1.00 85.31 83 LYS A CA 1
ATOM 689 C C . LYS A 1 83 ? 4.622 -2.101 -8.793 1.00 85.31 83 LYS A C 1
ATOM 691 O O . LYS A 1 83 ? 4.462 -3.250 -9.192 1.00 85.31 83 LYS A O 1
ATOM 696 N N . ILE A 1 84 ? 4.171 -1.670 -7.624 1.00 88.00 84 ILE A N 1
ATOM 697 C CA . ILE A 1 84 ? 3.400 -2.496 -6.700 1.00 88.00 84 ILE A CA 1
ATOM 698 C C . ILE A 1 84 ? 2.078 -1.782 -6.461 1.00 88.00 84 ILE A C 1
ATOM 700 O O . ILE A 1 84 ? 2.061 -0.571 -6.244 1.00 88.00 84 ILE A O 1
ATOM 704 N N . TYR A 1 85 ? 0.994 -2.540 -6.484 1.00 88.38 85 TYR A N 1
ATOM 705 C CA . TYR A 1 85 ? -0.358 -2.062 -6.266 1.00 88.38 85 TYR A CA 1
ATOM 706 C C . TYR A 1 85 ? -1.008 -2.875 -5.159 1.00 88.38 85 TYR A C 1
ATOM 708 O O . TYR A 1 85 ? -0.894 -4.095 -5.144 1.00 88.38 85 TYR A O 1
ATOM 716 N N . LEU A 1 86 ? -1.680 -2.210 -4.230 1.00 88.19 86 LEU A N 1
ATOM 717 C CA . LEU A 1 86 ? -2.361 -2.843 -3.107 1.00 88.19 86 LEU A CA 1
ATOM 718 C C . LEU A 1 86 ? -3.860 -2.881 -3.367 1.00 88.19 86 LEU A C 1
ATOM 720 O O . LEU A 1 86 ? -4.421 -1.906 -3.860 1.00 88.19 86 LEU A O 1
ATOM 724 N N . THR A 1 87 ? -4.535 -3.953 -2.976 1.00 88.44 87 TH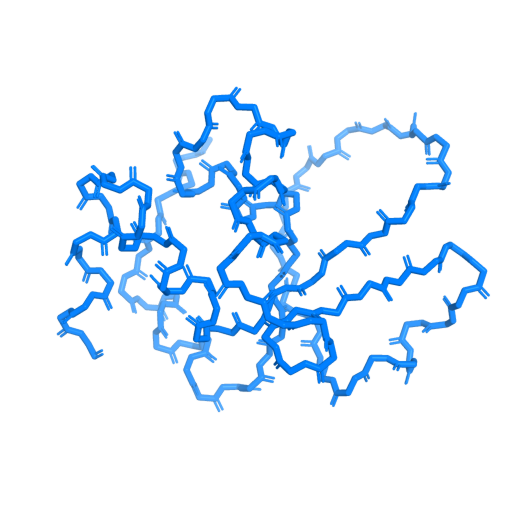R A N 1
ATOM 725 C CA . THR A 1 87 ? -5.989 -3.885 -2.792 1.00 88.44 87 THR A CA 1
ATOM 726 C C . THR A 1 87 ? -6.331 -2.938 -1.640 1.00 88.44 87 THR A C 1
ATOM 728 O O . THR A 1 87 ? -5.507 -2.668 -0.760 1.00 88.44 87 THR A O 1
ATOM 731 N N . VAL A 1 88 ? -7.564 -2.428 -1.624 1.00 84.31 88 VAL A N 1
ATOM 732 C CA . VAL A 1 88 ? -8.056 -1.574 -0.530 1.00 84.31 88 VAL A CA 1
ATOM 733 C C . VAL A 1 88 ? -7.968 -2.287 0.818 1.00 84.31 88 VAL A C 1
ATOM 735 O O . VAL A 1 88 ? -7.545 -1.686 1.804 1.00 84.31 88 VAL A O 1
ATOM 738 N N . GLU A 1 89 ? -8.316 -3.572 0.856 1.00 83.25 89 GLU A N 1
ATOM 739 C CA . GLU A 1 89 ? -8.255 -4.383 2.074 1.00 83.25 89 GLU A CA 1
ATOM 740 C C . GLU A 1 89 ? -6.807 -4.566 2.545 1.00 83.25 89 GLU A C 1
ATOM 742 O O . GLU A 1 89 ? -6.502 -4.276 3.702 1.00 83.25 89 GLU A O 1
ATOM 747 N N . CYS A 1 90 ? -5.879 -4.890 1.635 1.00 87.00 90 CYS A N 1
ATOM 748 C CA . CYS A 1 90 ? -4.450 -4.954 1.951 1.00 87.00 90 CYS A CA 1
ATOM 749 C C . CYS A 1 90 ? -3.921 -3.623 2.506 1.00 87.00 90 CYS A C 1
ATOM 751 O O . CYS A 1 90 ? -3.183 -3.600 3.492 1.00 87.00 90 CYS A O 1
ATOM 753 N N . PHE A 1 91 ? -4.328 -2.494 1.921 1.00 85.12 91 PHE A N 1
ATOM 754 C CA . PHE A 1 91 ? -3.946 -1.173 2.414 1.00 85.12 91 PHE A CA 1
ATOM 755 C C . PHE A 1 91 ? -4.443 -0.914 3.846 1.00 85.12 91 PHE A C 1
ATOM 757 O O . PHE A 1 91 ? -3.671 -0.447 4.690 1.00 85.12 91 PHE A O 1
ATOM 764 N N . LYS A 1 92 ? -5.703 -1.256 4.150 1.00 81.62 92 LYS A N 1
ATOM 765 C CA . LYS A 1 92 ? -6.271 -1.133 5.504 1.00 81.62 92 LYS A CA 1
ATOM 766 C C . LYS A 1 92 ? -5.521 -2.005 6.507 1.00 81.62 92 LYS A C 1
ATOM 768 O O . LYS A 1 92 ? -5.112 -1.523 7.566 1.00 81.62 92 LYS A O 1
ATOM 773 N N . GLU A 1 93 ? -5.304 -3.273 6.170 1.00 84.00 93 GLU A N 1
ATOM 774 C CA . GLU A 1 93 ? -4.590 -4.214 7.029 1.00 84.00 93 GLU A CA 1
ATOM 775 C C . GLU A 1 93 ? -3.134 -3.797 7.253 1.00 84.00 93 GLU A C 1
ATOM 777 O O . GLU A 1 93 ? -2.637 -3.857 8.381 1.00 84.00 93 GLU A O 1
ATOM 782 N N . MET A 1 94 ? -2.457 -3.278 6.222 1.00 83.75 94 MET A N 1
ATOM 783 C CA . MET A 1 94 ? -1.122 -2.701 6.372 1.00 83.75 94 MET A CA 1
ATOM 784 C C . MET A 1 94 ? -1.118 -1.519 7.342 1.00 83.75 94 MET A C 1
ATOM 786 O O . MET A 1 94 ? -0.206 -1.423 8.164 1.00 83.75 94 MET A O 1
ATOM 790 N N . GLY A 1 95 ? -2.127 -0.645 7.295 1.00 76.62 95 GLY A N 1
ATOM 791 C CA . GLY A 1 95 ? -2.281 0.430 8.276 1.00 76.62 95 GLY A CA 1
ATOM 792 C C . GLY A 1 95 ? -2.406 -0.094 9.702 1.00 76.62 95 GLY A C 1
ATOM 793 O O . GLY A 1 95 ? -1.712 0.388 10.600 1.00 76.62 95 GLY A O 1
ATOM 794 N N . MET A 1 96 ? -3.200 -1.143 9.916 1.00 77.06 96 MET A N 1
ATOM 795 C CA . MET A 1 96 ? -3.306 -1.781 11.231 1.00 77.06 96 MET A CA 1
ATOM 796 C C . MET A 1 96 ? -1.967 -2.378 11.702 1.00 77.06 96 MET A C 1
ATOM 798 O O . MET A 1 96 ? -1.601 -2.240 12.874 1.00 77.06 96 MET A O 1
ATOM 802 N N . LEU A 1 97 ? -1.201 -2.998 10.797 1.00 74.50 97 LEU A N 1
ATOM 803 C CA . LEU A 1 97 ? 0.110 -3.591 11.091 1.00 74.50 97 LEU A CA 1
ATOM 804 C C . LEU A 1 97 ? 1.207 -2.550 11.343 1.00 74.50 97 LEU A C 1
ATOM 806 O O . LEU A 1 97 ? 2.112 -2.795 12.147 1.00 74.50 97 LEU A O 1
ATOM 810 N N . ALA A 1 98 ? 1.132 -1.387 10.694 1.00 66.31 98 ALA A N 1
ATOM 811 C CA . ALA A 1 98 ? 2.088 -0.295 10.857 1.00 66.31 98 ALA A CA 1
ATOM 812 C C . ALA A 1 98 ? 2.081 0.305 12.278 1.00 66.31 98 ALA A C 1
ATOM 814 O O . ALA A 1 98 ? 3.018 1.020 12.635 1.00 66.31 98 ALA A O 1
ATOM 815 N N . LYS A 1 99 ? 1.065 -0.006 13.106 1.00 59.28 99 LYS A N 1
ATOM 816 C CA . LYS A 1 99 ? 0.823 0.599 14.432 1.00 59.28 99 LYS A CA 1
ATOM 817 C C . LYS A 1 99 ? 0.849 2.135 14.401 1.00 59.28 99 LYS A C 1
ATOM 819 O O . LYS A 1 99 ? 1.136 2.756 15.425 1.00 59.28 99 LYS A O 1
ATOM 824 N N . SER A 1 100 ? 0.571 2.741 13.248 1.00 53.56 100 SER A N 1
ATOM 825 C CA . SER A 1 100 ? 0.373 4.182 13.142 1.00 53.56 100 SER A CA 1
ATOM 826 C C . SER A 1 100 ? -0.976 4.544 13.763 1.00 53.56 100 SER A C 1
ATOM 828 O O . SER A 1 100 ? -1.927 3.755 13.725 1.00 53.56 100 SER A O 1
ATOM 830 N N . GLU A 1 101 ? -1.067 5.723 14.382 1.00 53.28 101 GLU A N 1
ATOM 831 C CA . GLU A 1 101 ? -2.347 6.234 14.891 1.00 53.28 101 GLU A CA 1
ATOM 832 C C . GLU A 1 101 ? -3.390 6.326 13.763 1.00 53.28 101 GLU A C 1
ATOM 834 O O . GLU A 1 101 ? -4.569 6.065 14.002 1.00 53.28 101 GLU A O 1
ATOM 839 N N . GLU A 1 102 ? -2.956 6.571 12.521 1.00 54.22 102 GLU A N 1
ATOM 840 C CA . GLU A 1 102 ? -3.814 6.630 11.332 1.00 54.22 102 GLU A CA 1
ATOM 841 C C . GLU A 1 102 ? -4.399 5.265 10.928 1.00 54.22 102 GLU A C 1
ATOM 843 O O . GLU A 1 102 ? -5.583 5.171 10.602 1.00 54.22 102 GLU A O 1
ATOM 848 N N . GLY A 1 103 ? -3.626 4.177 11.024 1.00 47.22 103 GLY A N 1
ATOM 849 C CA . GLY A 1 103 ? -4.103 2.822 10.721 1.00 47.22 103 GLY A CA 1
ATOM 850 C C . GLY A 1 103 ? -5.166 2.299 11.692 1.00 47.22 103 GLY A C 1
ATOM 851 O O . GLY A 1 103 ? -5.975 1.441 11.344 1.00 47.22 103 GLY A O 1
ATOM 852 N N . ARG A 1 104 ? -5.220 2.861 12.906 1.00 50.16 104 ARG A N 1
ATOM 853 C CA . ARG A 1 104 ? -6.253 2.550 13.902 1.00 50.16 104 ARG A CA 1
ATOM 854 C C . ARG A 1 104 ? -7.613 3.154 13.533 1.00 50.16 104 ARG A C 1
ATOM 856 O O . ARG A 1 104 ? -8.642 2.557 13.845 1.00 50.16 104 ARG A O 1
ATOM 863 N N . SER A 1 105 ? -7.612 4.297 12.847 1.00 52.56 105 SER A N 1
ATOM 864 C CA . SER A 1 105 ? -8.816 4.997 12.377 1.00 52.56 105 SER A CA 1
ATOM 865 C C . SER A 1 105 ? -9.468 4.325 11.160 1.00 52.56 105 SER A C 1
ATOM 867 O O . SER A 1 105 ? -10.680 4.430 10.986 1.00 52.56 105 SER A O 1
ATOM 869 N N . ALA A 1 106 ? -8.700 3.582 10.352 1.00 48.69 106 ALA A N 1
ATOM 870 C CA . ALA A 1 106 ? -9.210 2.845 9.189 1.00 48.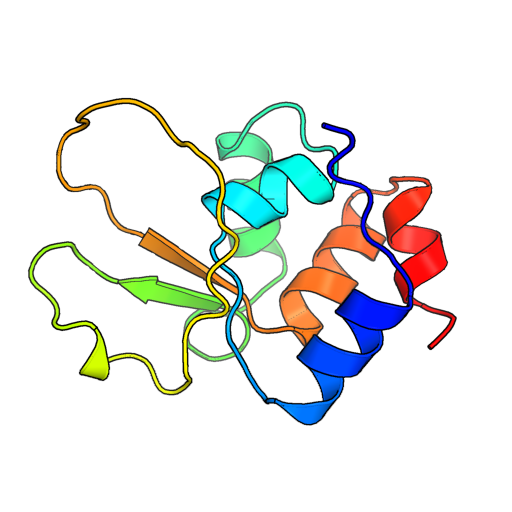69 106 ALA A CA 1
ATOM 871 C C . ALA A 1 106 ? -10.107 1.640 9.554 1.00 48.69 106 ALA A C 1
ATOM 873 O O . ALA A 1 106 ? -10.882 1.194 8.718 1.00 48.69 106 ALA A O 1
ATOM 874 N N . ASN A 1 107 ? -10.053 1.153 10.801 1.00 42.31 107 ASN A N 1
ATOM 875 C CA . ASN A 1 107 ? -10.871 0.038 11.307 1.00 42.31 107 ASN A CA 1
ATOM 876 C C . ASN A 1 107 ? -12.231 0.478 11.902 1.00 42.31 107 ASN A C 1
ATOM 878 O O . ASN A 1 107 ? -12.901 -0.299 12.575 1.00 42.31 107 ASN A O 1
ATOM 882 N N . THR A 1 108 ? -12.617 1.750 11.751 1.00 39.62 108 THR A N 1
ATOM 883 C CA . THR A 1 108 ? -13.910 2.272 12.253 1.00 39.62 108 THR A CA 1
ATOM 884 C C . THR A 1 108 ? -14.962 2.413 11.138 1.00 39.62 108 THR A C 1
ATOM 886 O O . THR A 1 108 ? -16.055 2.917 11.394 1.00 39.62 108 THR A O 1
ATOM 889 N N . PHE A 1 109 ? -14.666 1.936 9.922 1.00 40.41 109 PHE A N 1
ATOM 890 C CA . PHE A 1 109 ? -15.571 1.960 8.765 1.00 40.41 109 PHE A CA 1
ATOM 891 C C . PHE A 1 109 ? -15.787 0.569 8.193 1.00 40.41 109 PHE A C 1
ATOM 893 O O . PHE A 1 109 ? -14.772 -0.123 7.960 1.00 40.41 109 PHE A O 1
#

Radius of gyration: 13.5 Å; chains: 1; bounding box: 32×33×35 Å

Sequence (109 aa):
MNTEFTLELARQLHDSNQIIDFDWAWQVLGYSRKDSAKRTLVSYFERDLDYFTQSPEESPEALPHDIFHFEVENSKAGRPVEKIYLTVECFKEMGMLAKSEEGRSANTF

Foldseek 3Di:
DDPADDPVNLVVLVVFQAWEWLVVLCVNLPHPDSVVLVVVCVVPHDEPPFKHKDFPPDDPVVDPHHHDDDPDPPDDDDDRDITMIGGSVSSLVSSVVSPDPRSVVSVPD

pLDDT: mean 71.57, std 15.09, range [35.25, 90.31]